Protein AF-A0A136LZJ6-F1 (afdb_monomer_lite)

Organism: NCBI:txid1617426

Structure (mmCIF, N/CA/C/O backbone):
data_AF-A0A136LZJ6-F1
#
_entry.id   AF-A0A136LZJ6-F1
#
loop_
_atom_site.group_PDB
_atom_site.id
_atom_site.type_symbol
_atom_site.label_atom_id
_atom_site.label_alt_id
_atom_site.label_comp_id
_atom_site.label_asym_id
_atom_site.label_entity_id
_atom_site.label_seq_id
_atom_site.pdbx_PDB_ins_code
_atom_site.Cartn_x
_atom_site.Cartn_y
_atom_site.Cartn_z
_atom_site.occupancy
_atom_site.B_iso_or_equiv
_atom_site.auth_seq_id
_atom_site.auth_comp_id
_atom_site.auth_asym_id
_atom_site.auth_atom_id
_atom_site.pdbx_PDB_model_num
ATOM 1 N N . MET A 1 1 ? 18.415 13.982 -53.192 1.00 47.78 1 MET A N 1
ATOM 2 C CA . MET A 1 1 ? 19.361 13.148 -52.415 1.00 47.78 1 MET A CA 1
ATOM 3 C C . MET A 1 1 ? 18.844 13.109 -50.980 1.00 47.78 1 MET A C 1
ATOM 5 O O . MET A 1 1 ? 18.857 14.140 -50.321 1.00 47.78 1 MET A O 1
ATOM 9 N N . SER A 1 2 ? 18.215 12.007 -50.558 1.00 54.03 2 SER A N 1
ATOM 10 C CA . SER A 1 2 ? 17.411 11.959 -49.325 1.00 54.03 2 SER A CA 1
ATOM 11 C C . SER A 1 2 ? 18.283 11.978 -48.068 1.00 54.03 2 SER A C 1
ATOM 13 O O . SER A 1 2 ? 19.172 11.143 -47.921 1.00 54.03 2 SER A O 1
ATOM 15 N N . ILE A 1 3 ? 17.967 12.870 -47.129 1.00 58.94 3 ILE A N 1
ATOM 16 C CA . ILE A 1 3 ? 18.641 13.059 -45.828 1.00 58.94 3 ILE A CA 1
ATOM 17 C C . ILE A 1 3 ? 18.669 11.761 -44.981 1.00 58.94 3 ILE A C 1
ATOM 19 O O . ILE A 1 3 ? 19.521 11.586 -44.113 1.00 58.94 3 ILE A O 1
ATOM 23 N N . LEU A 1 4 ? 17.799 10.800 -45.302 1.00 59.72 4 LEU A N 1
ATOM 24 C CA . LEU A 1 4 ? 17.630 9.514 -44.621 1.00 59.72 4 LEU A CA 1
ATOM 25 C C . LEU A 1 4 ? 18.830 8.550 -44.713 1.00 59.72 4 LEU A C 1
ATOM 27 O O . LEU A 1 4 ? 18.926 7.640 -43.897 1.00 59.72 4 LEU A O 1
ATOM 31 N N . SER A 1 5 ? 19.775 8.729 -45.644 1.00 58.16 5 SER A N 1
ATOM 32 C CA . SER A 1 5 ? 20.890 7.776 -45.811 1.00 58.16 5 SER A CA 1
ATOM 33 C C . SER A 1 5 ? 22.092 8.021 -44.886 1.00 58.16 5 SER A C 1
ATOM 35 O O . SER A 1 5 ? 23.041 7.239 -44.909 1.00 58.16 5 SER A O 1
ATOM 37 N N . ARG A 1 6 ? 22.085 9.095 -44.080 1.00 59.19 6 ARG A N 1
ATOM 38 C CA . ARG A 1 6 ? 23.204 9.459 -43.181 1.00 59.19 6 ARG A CA 1
ATOM 39 C C . ARG A 1 6 ? 23.014 9.040 -41.720 1.00 59.19 6 ARG A C 1
ATOM 41 O O . ARG A 1 6 ? 23.937 9.184 -40.929 1.00 59.19 6 ARG A O 1
ATOM 48 N N . LEU A 1 7 ? 21.859 8.482 -41.367 1.00 61.66 7 LEU A N 1
ATOM 49 C CA . LEU A 1 7 ? 21.513 8.067 -40.003 1.00 61.66 7 LEU A CA 1
ATOM 50 C C . LEU A 1 7 ? 21.654 6.553 -39.826 1.00 61.66 7 LEU A C 1
ATOM 52 O O . LEU A 1 7 ? 20.755 5.895 -39.314 1.00 61.66 7 LEU A O 1
ATOM 56 N N . LYS A 1 8 ? 22.771 5.968 -40.270 1.00 69.56 8 LYS A N 1
ATOM 57 C CA . LYS A 1 8 ? 23.097 4.589 -39.893 1.00 69.56 8 LYS A CA 1
ATOM 58 C C . LYS A 1 8 ? 23.914 4.664 -38.601 1.00 69.56 8 LYS A C 1
ATOM 60 O O . LYS A 1 8 ? 25.105 4.971 -38.686 1.00 69.56 8 LYS A O 1
ATOM 65 N N . PRO A 1 9 ? 23.302 4.483 -37.413 1.00 68.06 9 PRO A N 1
ATOM 66 C CA . PRO A 1 9 ? 24.048 4.534 -36.167 1.00 68.06 9 PRO A CA 1
ATOM 67 C C . PRO A 1 9 ? 25.174 3.508 -36.228 1.00 68.06 9 PRO A C 1
ATOM 69 O O . PRO A 1 9 ? 25.004 2.400 -36.747 1.00 68.06 9 PRO A O 1
ATOM 72 N N . SER A 1 10 ? 26.343 3.882 -35.711 1.00 83.62 10 SER A N 1
ATOM 73 C CA . SER A 1 10 ? 27.418 2.913 -35.545 1.00 83.62 10 SER A CA 1
ATOM 74 C C . SER A 1 10 ? 26.918 1.774 -34.651 1.00 83.62 10 SER A C 1
ATOM 76 O O . SER A 1 10 ? 26.042 1.969 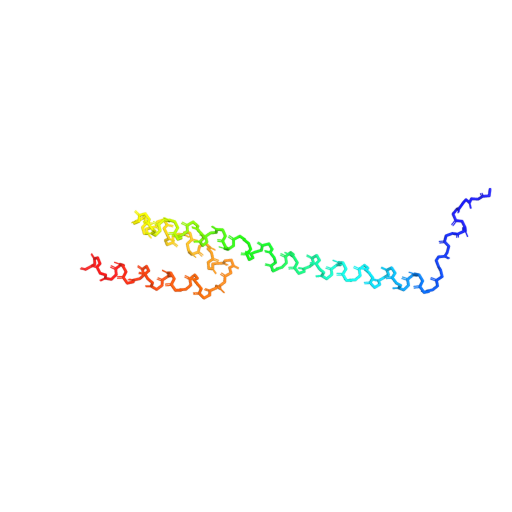-33.803 1.00 83.62 10 SER A O 1
ATOM 78 N N . ARG A 1 11 ? 27.470 0.569 -34.827 1.00 85.19 11 ARG A N 1
ATOM 79 C CA . ARG A 1 11 ? 27.054 -0.623 -34.065 1.00 85.19 11 ARG A CA 1
ATOM 80 C C . ARG A 1 11 ? 27.032 -0.369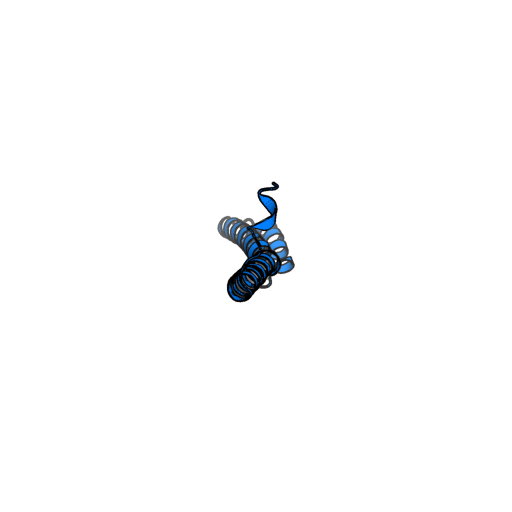 -32.549 1.00 85.19 11 ARG A C 1
ATOM 82 O O . ARG A 1 11 ? 26.154 -0.873 -31.860 1.00 85.19 11 ARG A O 1
ATOM 89 N N . ASN A 1 12 ? 27.948 0.466 -32.060 1.00 88.31 12 ASN A N 1
ATOM 90 C CA . ASN A 1 12 ? 28.051 0.840 -30.650 1.00 88.31 12 ASN A CA 1
ATOM 91 C C . ASN A 1 12 ? 26.904 1.761 -30.206 1.00 88.31 12 ASN A C 1
ATOM 93 O O . ASN A 1 12 ? 26.335 1.543 -29.144 1.00 88.31 12 ASN A O 1
ATOM 97 N N . VAL A 1 13 ? 26.518 2.743 -31.030 1.00 88.50 13 VAL A N 1
ATOM 98 C CA . VAL A 1 13 ? 25.378 3.631 -30.739 1.00 88.50 13 VAL A CA 1
ATOM 99 C C . VAL A 1 13 ? 24.069 2.842 -30.744 1.00 88.50 13 VAL A C 1
ATOM 101 O O . VAL A 1 13 ? 23.257 3.004 -29.841 1.00 88.50 13 VAL A O 1
ATOM 104 N N . ALA A 1 14 ? 23.882 1.937 -31.709 1.00 88.69 14 ALA A N 1
ATOM 105 C CA . ALA A 1 14 ? 22.708 1.066 -31.740 1.00 88.69 14 ALA A CA 1
ATOM 106 C C . ALA A 1 14 ? 22.626 0.163 -30.493 1.00 88.69 14 ALA A C 1
ATOM 108 O O . ALA A 1 14 ? 21.551 0.008 -29.917 1.00 88.69 14 ALA A O 1
ATOM 109 N N . ALA A 1 15 ? 23.760 -0.389 -30.045 1.00 90.12 15 ALA A N 1
ATOM 110 C CA . ALA A 1 15 ? 23.827 -1.188 -28.824 1.00 90.12 15 ALA A CA 1
ATOM 111 C C . ALA A 1 15 ? 23.508 -0.363 -27.565 1.00 90.12 15 ALA A C 1
ATOM 113 O O . ALA A 1 15 ? 22.712 -0.807 -26.743 1.00 90.12 15 ALA A O 1
ATOM 114 N N . MET A 1 16 ? 24.063 0.847 -27.434 1.00 94.00 16 MET A N 1
ATOM 115 C CA . MET A 1 16 ? 23.760 1.746 -26.312 1.00 94.00 16 MET A CA 1
ATOM 116 C C . MET A 1 16 ? 22.271 2.097 -26.255 1.00 94.00 16 MET A C 1
ATOM 118 O O . MET A 1 16 ? 21.662 1.973 -25.198 1.00 94.00 16 MET A O 1
ATOM 122 N N . LEU A 1 17 ? 21.667 2.457 -27.394 1.00 94.38 17 LEU A N 1
ATOM 123 C CA . LEU A 1 17 ? 20.236 2.765 -27.466 1.00 94.38 17 LEU A CA 1
ATOM 124 C C . LEU A 1 17 ? 19.367 1.560 -27.090 1.00 94.38 17 LEU A C 1
ATOM 126 O O . LEU A 1 17 ? 18.386 1.727 -26.370 1.00 94.38 17 LEU A O 1
ATOM 130 N N . MET A 1 18 ? 19.734 0.349 -27.524 1.00 95.00 18 MET A N 1
ATOM 131 C CA . MET A 1 18 ? 19.027 -0.868 -27.117 1.00 95.00 18 MET A CA 1
ATOM 132 C C . MET A 1 18 ? 19.122 -1.112 -25.611 1.00 95.00 18 MET A C 1
ATOM 134 O O . MET A 1 18 ? 18.105 -1.391 -24.985 1.00 95.00 18 MET A O 1
ATOM 138 N N . VAL A 1 19 ? 20.306 -0.972 -25.011 1.00 96.62 19 VAL A N 1
ATOM 139 C CA . VAL A 1 19 ? 20.476 -1.149 -23.559 1.00 96.62 19 VAL A CA 1
ATOM 140 C C . VAL A 1 19 ? 19.665 -0.111 -22.787 1.00 96.62 19 VAL A C 1
ATOM 142 O O . VAL A 1 19 ? 18.929 -0.476 -21.873 1.00 96.62 19 VAL A O 1
ATOM 145 N N . SER A 1 20 ? 19.736 1.164 -23.175 1.00 96.75 20 SER A N 1
ATOM 146 C CA . SER A 1 20 ? 18.939 2.224 -22.550 1.00 96.75 20 SER A CA 1
ATOM 147 C C . SER A 1 20 ? 17.441 1.953 -22.663 1.00 96.75 20 SER A C 1
ATOM 149 O O . SER A 1 20 ? 16.717 2.151 -21.690 1.00 96.75 20 SER A O 1
ATOM 151 N N . LEU A 1 21 ? 16.978 1.456 -23.813 1.00 97.12 21 LEU A N 1
ATOM 152 C CA . LEU A 1 21 ? 15.580 1.083 -24.004 1.00 97.12 21 LEU A CA 1
ATOM 153 C C . LEU A 1 21 ? 15.175 -0.078 -23.088 1.00 97.12 21 LEU A C 1
ATOM 155 O O . LEU A 1 21 ? 14.130 -0.005 -22.453 1.00 97.12 21 LEU A O 1
ATOM 159 N N . VAL A 1 22 ? 16.002 -1.119 -22.974 1.00 98.12 22 VAL A N 1
ATOM 160 C CA . VAL A 1 22 ? 15.731 -2.254 -22.077 1.00 98.12 22 VAL A CA 1
ATOM 161 C C . VAL A 1 22 ? 15.643 -1.788 -20.627 1.00 98.12 22 VAL A C 1
ATOM 163 O O . VAL A 1 22 ? 14.681 -2.123 -19.943 1.00 98.12 22 VAL A O 1
ATOM 166 N N . VAL A 1 23 ? 16.592 -0.971 -20.164 1.00 98.12 23 VAL A N 1
ATOM 167 C CA . VAL A 1 23 ? 16.561 -0.420 -18.801 1.00 98.12 23 VAL A CA 1
ATOM 168 C C . VAL A 1 23 ? 15.303 0.419 -18.582 1.00 98.12 23 VAL A C 1
ATOM 170 O O . VAL A 1 23 ? 14.629 0.243 -17.571 1.00 98.12 23 VAL A O 1
ATOM 173 N N . ALA A 1 24 ? 14.941 1.281 -19.535 1.00 98.12 24 ALA A N 1
ATOM 174 C CA . ALA A 1 24 ? 13.726 2.084 -19.440 1.00 98.12 24 ALA A CA 1
ATOM 175 C C . ALA A 1 24 ? 12.470 1.205 -19.337 1.00 98.12 24 ALA A C 1
ATOM 177 O O . ALA A 1 24 ? 11.623 1.446 -18.481 1.00 98.12 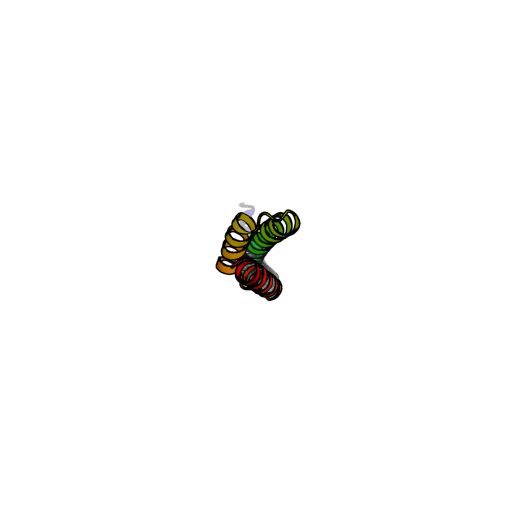24 ALA A O 1
ATOM 178 N N . LEU A 1 25 ? 12.369 0.153 -20.153 1.00 98.06 25 LEU A N 1
ATOM 179 C CA . LEU A 1 25 ? 11.249 -0.786 -20.101 1.00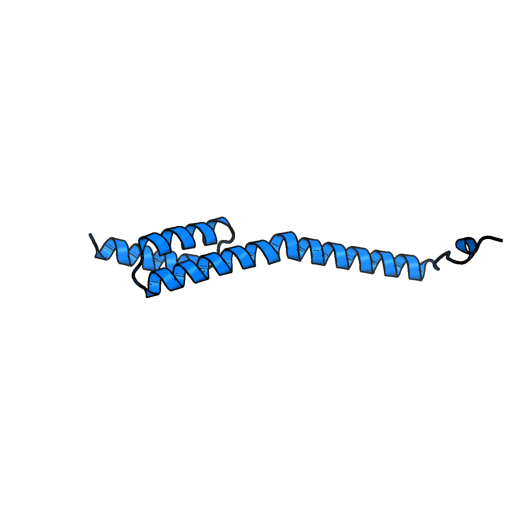 98.06 25 LEU A CA 1
ATOM 180 C C . LEU A 1 25 ? 11.195 -1.549 -18.774 1.00 98.06 25 LEU A C 1
ATOM 182 O O . LEU A 1 25 ? 10.108 -1.727 -18.233 1.00 98.06 25 LEU A O 1
ATOM 186 N N . LEU A 1 26 ? 12.341 -1.950 -18.219 1.00 98.06 26 LEU A N 1
ATOM 187 C CA . LEU A 1 26 ? 12.403 -2.600 -16.907 1.00 98.06 26 LEU A CA 1
ATOM 188 C C . LEU A 1 26 ? 11.951 -1.662 -15.782 1.00 98.06 26 LEU A C 1
ATOM 190 O O . LEU A 1 26 ? 11.192 -2.079 -14.912 1.00 98.06 26 LEU A O 1
ATOM 194 N N . VAL A 1 27 ? 12.364 -0.392 -15.817 1.00 97.69 27 VAL A N 1
ATOM 195 C CA . VAL A 1 27 ? 11.917 0.621 -14.846 1.00 97.69 27 VAL A CA 1
ATOM 196 C C . VAL A 1 27 ? 10.411 0.855 -14.958 1.00 97.69 27 VAL A C 1
ATOM 198 O O . VAL A 1 27 ? 9.720 0.884 -13.941 1.00 97.69 27 VAL A O 1
ATOM 201 N N . LEU A 1 28 ? 9.880 0.974 -16.178 1.00 97.38 28 LEU A N 1
ATOM 202 C CA . LEU A 1 28 ? 8.442 1.130 -16.402 1.00 97.38 28 LEU A CA 1
ATOM 203 C C . LEU A 1 28 ? 7.658 -0.098 -15.927 1.00 97.38 28 LEU A C 1
ATOM 205 O O . LEU A 1 28 ? 6.629 0.054 -15.271 1.00 97.38 28 LEU A O 1
ATOM 209 N N . ALA A 1 29 ? 8.161 -1.303 -16.196 1.00 97.50 29 ALA A N 1
ATOM 210 C CA . ALA A 1 29 ? 7.559 -2.538 -15.711 1.00 97.50 29 ALA A CA 1
ATOM 211 C C . ALA A 1 29 ? 7.554 -2.595 -14.177 1.00 97.50 29 ALA A C 1
ATOM 213 O O . ALA A 1 29 ? 6.531 -2.925 -13.586 1.00 97.50 29 ALA A O 1
ATOM 214 N N . TYR A 1 30 ? 8.652 -2.209 -13.521 1.00 97.31 30 TYR A N 1
ATOM 215 C CA . TYR A 1 30 ? 8.718 -2.132 -12.061 1.00 97.31 30 TYR A CA 1
ATOM 216 C C . TYR A 1 30 ? 7.719 -1.118 -11.489 1.00 97.31 30 TYR A C 1
ATOM 218 O O . TYR A 1 30 ? 6.988 -1.426 -10.549 1.00 97.31 30 TYR A O 1
ATOM 226 N N . MET A 1 31 ? 7.640 0.078 -12.075 1.00 96.44 31 MET A N 1
ATOM 227 C CA . MET A 1 31 ? 6.673 1.095 -11.655 1.00 96.44 31 MET A CA 1
ATOM 228 C C . MET A 1 31 ? 5.235 0.599 -11.796 1.00 96.44 31 MET A C 1
ATOM 230 O O . MET A 1 31 ? 4.425 0.820 -10.900 1.00 96.44 31 MET A O 1
ATOM 234 N N . PHE A 1 32 ? 4.927 -0.101 -12.885 1.00 95.62 32 PHE A N 1
ATOM 235 C CA . PHE A 1 32 ? 3.591 -0.623 -13.136 1.00 95.62 32 PHE A CA 1
ATOM 236 C C . PHE A 1 32 ? 3.221 -1.792 -12.213 1.00 95.62 32 PHE A C 1
ATOM 238 O O . PHE A 1 32 ? 2.113 -1.821 -11.688 1.00 95.62 32 PHE A O 1
ATOM 245 N N . LEU A 1 33 ? 4.139 -2.738 -11.994 1.00 94.62 33 LEU A N 1
ATOM 246 C CA . LEU A 1 33 ? 3.871 -3.955 -11.220 1.00 94.62 33 LEU A CA 1
ATOM 247 C C . LEU A 1 33 ? 3.984 -3.753 -9.707 1.00 94.62 33 LEU A C 1
ATOM 249 O O . LEU A 1 33 ? 3.291 -4.425 -8.953 1.00 94.62 33 LEU A O 1
ATOM 253 N N . VAL A 1 34 ? 4.868 -2.860 -9.260 1.00 94.12 34 VAL A N 1
ATOM 254 C CA . VAL A 1 34 ? 5.177 -2.669 -7.835 1.00 94.12 34 VAL A CA 1
ATOM 255 C C . VAL A 1 34 ? 4.800 -1.268 -7.379 1.00 94.12 34 VAL A C 1
ATOM 257 O O . VAL A 1 34 ? 4.068 -1.118 -6.407 1.00 94.12 34 VAL A O 1
ATOM 260 N N . GLY A 1 35 ? 5.266 -0.237 -8.087 1.00 93.81 35 GLY A N 1
ATOM 261 C CA . GLY A 1 35 ? 5.097 1.153 -7.657 1.00 93.81 35 GLY A CA 1
ATOM 262 C C . GLY A 1 35 ? 3.632 1.564 -7.501 1.00 93.81 35 GLY A C 1
ATOM 263 O O . GLY A 1 35 ? 3.213 1.977 -6.421 1.00 93.81 35 GLY A O 1
ATOM 264 N N . ILE A 1 36 ? 2.841 1.428 -8.567 1.00 93.88 36 ILE A N 1
ATOM 265 C CA . ILE A 1 36 ? 1.440 1.868 -8.575 1.00 93.88 36 ILE A CA 1
ATOM 266 C C . ILE A 1 36 ? 0.600 1.101 -7.535 1.00 93.88 36 ILE A C 1
ATOM 268 O O . ILE A 1 36 ? -0.015 1.769 -6.699 1.00 93.88 36 ILE A O 1
ATOM 272 N N . PRO A 1 37 ? 0.592 -0.248 -7.491 1.00 95.12 37 PRO A N 1
ATOM 273 C CA . PRO A 1 37 ? -0.200 -0.977 -6.499 1.00 95.12 37 PRO A CA 1
ATOM 274 C C . PRO A 1 37 ? 0.215 -0.659 -5.057 1.00 95.12 37 PRO A C 1
ATOM 276 O O . PRO A 1 37 ? -0.644 -0.386 -4.222 1.00 95.12 37 PRO A O 1
ATOM 279 N N . MET A 1 38 ? 1.521 -0.577 -4.773 1.00 95.06 38 MET A N 1
ATOM 280 C CA . MET A 1 38 ? 2.020 -0.226 -3.438 1.00 95.06 38 MET A CA 1
ATOM 281 C C . MET A 1 38 ? 1.520 1.154 -2.985 1.00 95.06 38 MET A C 1
ATOM 283 O O . MET A 1 38 ? 1.131 1.322 -1.830 1.00 95.06 38 MET A O 1
ATOM 287 N N . THR A 1 39 ? 1.475 2.145 -3.884 1.00 95.56 39 THR A N 1
ATOM 288 C CA . THR A 1 39 ? 0.932 3.473 -3.540 1.00 95.56 39 THR A CA 1
ATOM 289 C C . THR A 1 39 ? -0.575 3.462 -3.287 1.00 95.56 39 THR A C 1
ATOM 291 O O . THR A 1 39 ? -1.042 4.176 -2.401 1.00 95.56 39 THR A O 1
ATOM 294 N N . GLN A 1 40 ? -1.342 2.648 -4.019 1.00 96.50 40 GLN A N 1
ATOM 295 C CA . GLN A 1 40 ? -2.785 2.512 -3.796 1.00 96.50 40 GLN A CA 1
ATOM 296 C C . GLN A 1 40 ? -3.072 1.858 -2.442 1.00 96.50 40 GLN A C 1
ATOM 298 O O . GLN A 1 40 ? -3.842 2.418 -1.662 1.00 96.50 40 GLN A O 1
ATOM 303 N N . ALA A 1 41 ? -2.372 0.764 -2.123 1.00 97.56 41 ALA A N 1
ATOM 304 C CA . ALA A 1 41 ? -2.450 0.120 -0.814 1.00 97.56 41 ALA A CA 1
ATOM 305 C C . ALA A 1 41 ? -2.112 1.108 0.311 1.00 97.56 41 ALA A C 1
ATOM 307 O O . ALA A 1 41 ? -2.889 1.292 1.240 1.00 97.56 41 ALA A O 1
ATOM 308 N N . ARG A 1 42 ? -1.008 1.858 0.176 1.00 97.56 42 ARG A N 1
ATOM 309 C CA . ARG A 1 42 ? -0.603 2.876 1.160 1.00 97.56 42 ARG A CA 1
ATOM 310 C C . ARG A 1 42 ? -1.683 3.937 1.390 1.00 97.56 42 ARG A C 1
ATOM 312 O O . ARG A 1 42 ? -1.896 4.358 2.523 1.00 97.56 42 ARG A O 1
ATOM 319 N N . ASN A 1 43 ? -2.361 4.381 0.333 1.00 98.00 43 ASN A N 1
ATOM 320 C CA . ASN A 1 43 ? -3.437 5.361 0.452 1.00 98.00 43 ASN A CA 1
ATOM 321 C C . ASN A 1 43 ? -4.662 4.787 1.177 1.00 98.00 43 ASN A C 1
ATOM 323 O O . ASN A 1 43 ? -5.238 5.487 2.008 1.00 98.00 43 ASN A O 1
ATOM 327 N N . ALA A 1 44 ? -5.044 3.541 0.887 1.00 98.31 44 ALA A N 1
ATOM 328 C CA . ALA A 1 44 ? -6.118 2.846 1.595 1.00 98.31 44 ALA A CA 1
ATOM 329 C C . ALA A 1 44 ? -5.762 2.641 3.079 1.00 98.31 44 ALA A C 1
ATOM 331 O O . ALA A 1 44 ? -6.531 3.039 3.951 1.00 98.31 44 ALA A O 1
ATOM 332 N N . TYR A 1 45 ? -4.540 2.186 3.377 1.00 98.44 45 TYR A N 1
ATOM 333 C CA . TYR A 1 45 ? -4.014 2.090 4.742 1.00 98.44 45 TYR A CA 1
ATOM 334 C C . TYR A 1 45 ? -4.092 3.428 5.493 1.00 98.44 45 TYR A C 1
ATOM 336 O O . TYR A 1 45 ? -4.560 3.481 6.627 1.00 98.44 45 TYR A O 1
ATOM 344 N N . ASN A 1 46 ? -3.695 4.538 4.862 1.00 98.38 46 ASN A N 1
ATOM 345 C CA . ASN A 1 46 ? -3.767 5.853 5.503 1.00 98.38 46 ASN A CA 1
ATOM 346 C C . ASN A 1 46 ? -5.215 6.247 5.849 1.00 98.38 46 ASN A C 1
ATOM 348 O O . ASN A 1 46 ? -5.449 6.845 6.897 1.00 98.38 46 ASN A O 1
ATOM 352 N N . LYS A 1 47 ? -6.194 5.913 4.995 1.00 98.62 47 LYS A N 1
ATOM 353 C CA . LYS A 1 47 ? -7.617 6.124 5.312 1.00 98.62 47 LYS A CA 1
ATOM 354 C C . LYS A 1 47 ? -8.057 5.250 6.483 1.00 98.62 47 LYS A C 1
ATOM 356 O O . LYS A 1 47 ? -8.716 5.763 7.383 1.00 98.62 47 LYS A O 1
ATOM 361 N N . ALA A 1 48 ? -7.654 3.978 6.489 1.00 98.38 48 ALA A N 1
ATOM 362 C CA . ALA A 1 48 ? -7.944 3.046 7.573 1.00 98.38 48 ALA A CA 1
ATOM 363 C C . ALA A 1 48 ? -7.427 3.569 8.916 1.00 98.38 48 ALA A C 1
ATOM 365 O O . ALA A 1 48 ? -8.165 3.577 9.900 1.00 98.38 48 ALA A O 1
ATOM 366 N N . GLN A 1 49 ? -6.192 4.073 8.941 1.00 98.38 49 GLN A N 1
ATOM 367 C CA . GLN A 1 49 ? -5.587 4.651 10.136 1.00 98.38 49 GLN A CA 1
ATOM 368 C C . GLN A 1 49 ? -6.337 5.906 10.607 1.00 98.38 49 GLN A C 1
ATOM 370 O O . GLN A 1 49 ? -6.637 6.033 11.790 1.00 98.38 49 GLN A O 1
ATOM 375 N N . ILE A 1 50 ? -6.700 6.812 9.694 1.00 98.50 50 ILE A N 1
ATOM 376 C CA . ILE A 1 50 ? -7.476 8.013 10.045 1.00 98.50 50 ILE A CA 1
ATOM 377 C C . ILE A 1 50 ? -8.849 7.638 10.622 1.00 98.50 50 ILE A C 1
ATOM 379 O O . ILE A 1 50 ? -9.288 8.254 11.590 1.00 98.50 50 ILE A O 1
ATOM 383 N N . ALA A 1 51 ? -9.533 6.650 10.040 1.00 98.25 51 ALA A N 1
ATOM 384 C CA . ALA A 1 51 ? -10.811 6.158 10.552 1.00 98.25 51 ALA A CA 1
ATOM 385 C C . ALA A 1 51 ? -10.647 5.516 11.941 1.00 98.25 51 ALA A C 1
ATOM 387 O O . ALA A 1 51 ? -11.409 5.825 12.855 1.00 98.25 51 ALA A O 1
ATOM 388 N N . TYR A 1 52 ? -9.588 4.721 12.139 1.00 97.94 52 TYR A N 1
ATOM 389 C CA . TYR A 1 52 ? -9.246 4.143 13.442 1.00 97.94 52 TYR A CA 1
ATOM 390 C C . TYR A 1 52 ? -9.054 5.225 14.511 1.00 97.94 52 TYR A C 1
ATOM 392 O O . TYR A 1 52 ? -9.644 5.154 15.585 1.00 97.94 52 TYR A O 1
ATOM 400 N N . GLU A 1 53 ? -8.268 6.263 14.207 1.00 97.12 53 GLU A N 1
ATOM 401 C CA . GLU A 1 53 ? -7.998 7.384 15.118 1.00 97.12 53 GLU A CA 1
ATOM 402 C C . GLU A 1 53 ? -9.263 8.184 15.474 1.00 97.12 53 GLU A C 1
ATOM 404 O O . GLU A 1 53 ? -9.324 8.808 16.534 1.00 97.12 53 GLU A O 1
ATOM 409 N N . ARG A 1 54 ? -10.286 8.159 14.610 1.00 97.69 54 ARG A N 1
ATOM 410 C CA . ARG A 1 54 ? -11.599 8.776 14.858 1.00 97.69 54 ARG A CA 1
ATOM 411 C C . ARG A 1 54 ? -12.556 7.883 15.648 1.00 97.69 54 ARG A C 1
ATOM 413 O O . ARG A 1 54 ? -13.588 8.374 16.094 1.00 97.69 54 ARG A O 1
ATOM 420 N N . GLY A 1 55 ? -12.208 6.612 15.850 1.00 96.12 55 GLY A N 1
ATOM 421 C CA . GLY A 1 55 ? -13.089 5.605 16.441 1.00 96.12 55 GLY A CA 1
ATOM 422 C C . GLY A 1 55 ? -14.095 5.006 15.452 1.00 96.12 55 GLY A C 1
ATOM 423 O O . GLY A 1 55 ? -14.956 4.228 15.859 1.00 96.12 55 GLY A O 1
ATOM 424 N N . ASP A 1 56 ? -13.974 5.327 14.161 1.00 97.44 56 ASP A N 1
ATOM 425 C CA . ASP A 1 56 ? -14.816 4.806 13.083 1.00 97.44 56 ASP A CA 1
ATOM 426 C C . ASP A 1 56 ? -14.302 3.409 12.669 1.00 97.44 56 ASP A C 1
ATOM 428 O O . ASP A 1 56 ? -13.733 3.212 11.594 1.00 97.44 56 ASP A O 1
ATOM 432 N N . TYR A 1 57 ? -14.417 2.424 13.569 1.00 96.06 57 TYR A N 1
ATOM 433 C CA . TYR A 1 57 ? -13.761 1.117 13.411 1.00 96.06 57 TYR A CA 1
ATOM 434 C C . TYR A 1 57 ? -14.314 0.262 12.261 1.00 96.06 57 TYR A C 1
ATOM 436 O O . TYR A 1 57 ? -13.574 -0.555 11.716 1.00 96.06 57 TYR A O 1
ATOM 444 N N . ASP A 1 58 ? -15.581 0.441 11.876 1.00 96.12 58 ASP A N 1
ATOM 445 C CA . ASP A 1 58 ? -16.168 -0.240 10.712 1.00 96.12 58 ASP A CA 1
ATOM 446 C C . ASP A 1 58 ? -15.531 0.248 9.405 1.00 96.12 58 ASP A C 1
ATOM 448 O O . ASP A 1 58 ? -14.972 -0.555 8.658 1.00 96.12 58 ASP A O 1
ATOM 452 N N . ASP A 1 59 ? -15.508 1.567 9.192 1.00 97.31 59 ASP A N 1
ATOM 453 C CA . ASP A 1 59 ? -14.847 2.196 8.042 1.00 97.31 59 ASP A CA 1
ATOM 454 C C . ASP A 1 59 ? -13.347 1.866 8.017 1.00 97.31 59 ASP A C 1
ATOM 456 O O . ASP A 1 59 ? -12.762 1.607 6.965 1.00 97.31 59 ASP A O 1
ATOM 460 N N . SER A 1 60 ? -12.708 1.847 9.191 1.00 98.12 60 SER A N 1
ATOM 461 C CA . SER A 1 60 ? -11.301 1.476 9.320 1.00 98.12 60 SER A CA 1
ATOM 462 C C . SER A 1 60 ? -11.027 0.064 8.801 1.00 98.12 60 SER A C 1
ATOM 464 O O . SER A 1 60 ? -10.079 -0.124 8.037 1.00 98.12 60 SER A O 1
ATOM 466 N N . ARG A 1 61 ? -11.877 -0.912 9.152 1.00 97.75 61 ARG A N 1
ATOM 467 C CA . ARG A 1 61 ? -11.776 -2.290 8.651 1.00 97.75 61 ARG A CA 1
ATOM 468 C C . ARG A 1 61 ? -11.935 -2.355 7.137 1.00 97.75 61 ARG A C 1
ATOM 470 O O . ARG A 1 61 ? -11.113 -2.990 6.484 1.00 97.75 61 ARG A O 1
ATOM 477 N N . GLU A 1 62 ? -12.930 -1.667 6.579 1.00 98.00 62 GLU A N 1
ATOM 478 C CA . GLU A 1 62 ? -13.177 -1.676 5.132 1.00 98.00 62 GLU A CA 1
ATOM 479 C C . GLU A 1 62 ? -11.968 -1.148 4.342 1.00 98.00 62 GLU A C 1
ATOM 481 O O . GLU A 1 62 ? -11.477 -1.811 3.424 1.00 98.00 62 GLU A O 1
ATOM 486 N N . TYR A 1 63 ? -11.420 0.006 4.736 1.00 98.38 63 TYR A N 1
ATOM 487 C CA . TYR A 1 63 ? -10.231 0.560 4.081 1.00 98.38 63 TYR A CA 1
ATOM 488 C C . TYR A 1 63 ? -8.981 -0.305 4.285 1.00 98.38 63 TYR A C 1
ATOM 490 O O . TYR A 1 63 ? -8.100 -0.346 3.419 1.00 98.38 63 TYR A O 1
ATOM 498 N N . LEU A 1 64 ? -8.868 -0.982 5.429 1.00 98.25 64 LEU A N 1
ATOM 499 C CA . LEU A 1 64 ? -7.731 -1.849 5.707 1.00 98.25 64 LEU A CA 1
ATOM 500 C C . LEU A 1 64 ? -7.766 -3.124 4.863 1.00 98.25 64 LEU A C 1
ATOM 502 O O . LEU A 1 64 ? -6.730 -3.530 4.335 1.00 98.25 64 LEU A O 1
ATOM 506 N N . ASP A 1 65 ? -8.948 -3.710 4.686 1.00 97.94 65 ASP A N 1
ATOM 507 C CA . ASP A 1 65 ? -9.156 -4.856 3.805 1.00 97.94 65 ASP A CA 1
ATOM 508 C C . ASP A 1 65 ? -8.866 -4.485 2.343 1.00 97.94 65 ASP A C 1
ATOM 510 O O . ASP A 1 65 ? -8.195 -5.247 1.640 1.00 97.94 65 ASP A O 1
ATOM 514 N N . GLU A 1 66 ? -9.262 -3.283 1.895 1.00 98.00 66 GLU A N 1
ATOM 515 C CA . GLU A 1 66 ? -8.866 -2.751 0.582 1.00 98.00 66 GLU A CA 1
ATOM 516 C C . GLU A 1 66 ? -7.334 -2.704 0.456 1.00 98.00 66 GLU A C 1
ATOM 518 O O . GLU A 1 66 ? -6.775 -3.247 -0.500 1.00 98.00 66 GLU A O 1
ATOM 523 N N . SER A 1 67 ? -6.638 -2.128 1.444 1.00 98.25 67 SER A N 1
ATOM 524 C CA . SER A 1 67 ? -5.172 -2.061 1.446 1.00 98.25 67 SER A CA 1
ATOM 525 C C . SER A 1 67 ? -4.530 -3.444 1.338 1.00 98.25 67 SER A C 1
ATOM 527 O O . SER A 1 67 ? -3.674 -3.652 0.476 1.00 98.25 67 SER A O 1
ATOM 529 N N . LEU A 1 68 ? -4.942 -4.387 2.190 1.00 97.75 68 LEU A N 1
ATOM 530 C CA . LEU A 1 68 ? -4.385 -5.742 2.251 1.00 97.75 68 LEU A CA 1
ATOM 531 C C . LEU A 1 68 ? -4.692 -6.560 0.992 1.00 97.75 68 LEU A C 1
ATOM 533 O O . LEU A 1 68 ? -3.882 -7.399 0.598 1.00 97.75 68 LEU A O 1
ATOM 537 N N . SER A 1 69 ? -5.823 -6.299 0.328 1.00 97.62 69 SER A N 1
ATOM 538 C CA . SER A 1 69 ? -6.162 -6.941 -0.948 1.00 97.62 69 SER A CA 1
ATOM 539 C C . SER A 1 69 ? -5.223 -6.535 -2.092 1.00 97.62 69 SER A C 1
ATOM 541 O O . SER A 1 69 ? -5.014 -7.312 -3.025 1.00 97.62 69 SER A O 1
ATOM 543 N N . ILE A 1 70 ? -4.643 -5.332 -2.013 1.00 97.12 70 ILE A N 1
ATOM 544 C CA . ILE A 1 70 ? -3.722 -4.787 -3.017 1.00 97.12 70 ILE A CA 1
ATOM 545 C C . ILE A 1 70 ? -2.280 -5.149 -2.672 1.00 97.12 70 ILE A C 1
ATOM 547 O O . ILE A 1 70 ? -1.526 -5.604 -3.535 1.00 97.12 70 ILE A O 1
ATOM 551 N N . TRP A 1 71 ? -1.878 -4.894 -1.427 1.00 96.69 71 TRP A N 1
ATOM 552 C CA . TRP A 1 71 ? -0.523 -5.138 -0.965 1.00 96.69 71 TRP A CA 1
ATOM 553 C C . TRP A 1 71 ? -0.507 -5.505 0.512 1.00 96.69 71 TRP A C 1
ATOM 555 O O . TRP A 1 71 ? -0.865 -4.716 1.386 1.00 96.69 71 TRP A O 1
ATOM 565 N N . ASP A 1 72 ? -0.020 -6.706 0.779 1.00 96.06 72 ASP A N 1
ATOM 566 C CA . ASP A 1 72 ? 0.111 -7.232 2.123 1.00 96.06 72 ASP A CA 1
ATOM 567 C C . ASP A 1 72 ? 1.362 -6.647 2.792 1.00 96.06 72 ASP A C 1
ATOM 569 O O . ASP A 1 72 ? 2.494 -7.007 2.449 1.00 96.06 72 ASP A O 1
ATOM 573 N N . THR A 1 73 ? 1.162 -5.687 3.697 1.00 95.19 73 THR A N 1
ATOM 574 C CA . THR A 1 73 ? 2.244 -5.061 4.467 1.00 95.19 73 THR A CA 1
ATOM 575 C C . THR A 1 73 ? 2.116 -5.372 5.950 1.00 95.19 73 THR A C 1
ATOM 577 O O . THR A 1 73 ? 1.028 -5.612 6.474 1.00 95.19 73 THR A O 1
ATOM 580 N N . GLN A 1 74 ? 3.251 -5.34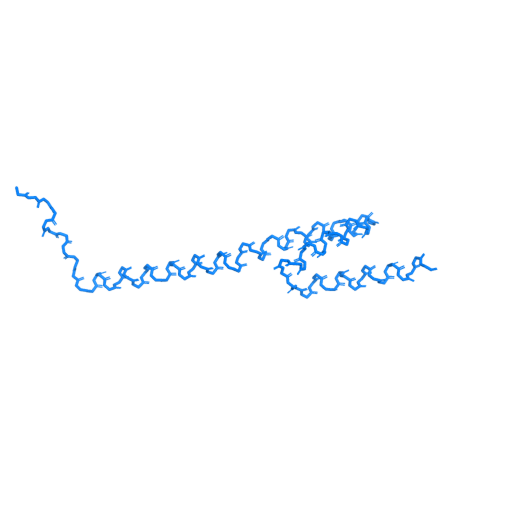8 6.648 1.00 96.62 74 GLN A N 1
ATOM 581 C CA . GLN A 1 74 ? 3.291 -5.625 8.078 1.00 96.62 74 GLN A CA 1
ATOM 582 C C . GLN A 1 74 ? 2.472 -4.599 8.874 1.00 96.62 74 GLN A C 1
ATOM 584 O O . GLN A 1 74 ? 1.703 -4.984 9.745 1.00 96.62 74 GLN A O 1
ATOM 589 N N . GLU A 1 75 ? 2.570 -3.317 8.533 1.00 95.56 75 GLU A N 1
ATOM 590 C CA . GLU A 1 75 ? 1.850 -2.235 9.213 1.00 95.56 75 GLU A CA 1
ATOM 591 C C . GLU A 1 75 ? 0.330 -2.397 9.077 1.00 95.56 75 GLU A C 1
ATOM 593 O O . GLU A 1 75 ? -0.420 -2.158 10.021 1.00 95.56 75 GLU A O 1
ATOM 598 N N . ALA A 1 76 ? -0.137 -2.847 7.907 1.00 96.81 76 ALA A N 1
ATOM 599 C CA . ALA A 1 76 ? -1.550 -3.120 7.690 1.00 96.81 76 ALA A CA 1
ATOM 600 C C . ALA A 1 76 ? -2.033 -4.319 8.526 1.00 96.81 76 ALA A C 1
ATOM 602 O O . ALA A 1 76 ? -3.138 -4.289 9.063 1.00 96.81 76 ALA A O 1
ATOM 603 N N . ARG A 1 77 ? -1.199 -5.350 8.706 1.00 96.94 77 ARG A N 1
ATOM 604 C CA . ARG A 1 77 ? -1.517 -6.475 9.601 1.00 96.94 77 ARG A CA 1
ATOM 605 C C . ARG A 1 77 ? -1.553 -6.062 11.070 1.00 96.94 77 ARG A C 1
ATOM 607 O O . ARG A 1 77 ? -2.458 -6.477 11.782 1.00 96.94 77 ARG A O 1
ATOM 614 N N . GLU A 1 78 ? -0.624 -5.217 11.505 1.00 97.56 78 GLU A N 1
ATOM 615 C CA . GLU A 1 78 ? -0.596 -4.692 12.876 1.00 97.56 78 GLU A CA 1
ATOM 616 C C . GLU A 1 78 ? -1.879 -3.916 13.203 1.00 97.56 78 GLU A C 1
ATOM 618 O O . GLU A 1 78 ? -2.512 -4.169 14.229 1.00 97.56 78 GLU A O 1
ATOM 623 N N . LEU A 1 79 ? -2.327 -3.039 12.297 1.00 96.94 79 LEU A N 1
ATOM 624 C CA . LEU A 1 79 ? -3.603 -2.339 12.466 1.00 96.94 79 LEU A CA 1
ATOM 625 C C . LEU A 1 79 ? -4.798 -3.307 12.459 1.00 96.94 79 LEU A C 1
ATOM 627 O O . LEU A 1 79 ? -5.765 -3.100 13.192 1.00 96.94 79 LEU A O 1
ATOM 631 N N . GLN A 1 80 ? -4.731 -4.382 11.668 1.00 97.62 80 GLN A N 1
ATOM 632 C CA . GLN A 1 80 ? -5.790 -5.392 11.625 1.00 97.62 80 GLN A CA 1
ATOM 633 C C . GLN A 1 80 ? -5.912 -6.111 12.970 1.00 97.62 80 GLN A C 1
ATOM 635 O O . GLN A 1 80 ? -7.022 -6.359 13.437 1.00 97.62 80 GLN A O 1
ATOM 640 N N . ASP A 1 81 ? -4.786 -6.431 13.603 1.00 96.62 81 ASP A N 1
ATOM 641 C CA . ASP A 1 81 ? -4.769 -7.078 14.911 1.00 96.62 81 ASP A CA 1
ATOM 642 C C . ASP A 1 81 ? -5.289 -6.138 16.008 1.00 96.62 81 ASP A C 1
ATOM 644 O O . ASP A 1 81 ? -6.134 -6.545 16.804 1.00 96.62 81 ASP A O 1
ATOM 648 N N . MET A 1 82 ? -4.930 -4.850 15.969 1.00 96.00 82 MET A N 1
ATOM 649 C CA . MET A 1 82 ? -5.516 -3.841 16.864 1.00 96.00 82 MET A CA 1
ATOM 650 C C . MET A 1 82 ? -7.043 -3.737 16.714 1.00 96.00 82 MET A C 1
ATOM 652 O O . MET A 1 82 ? 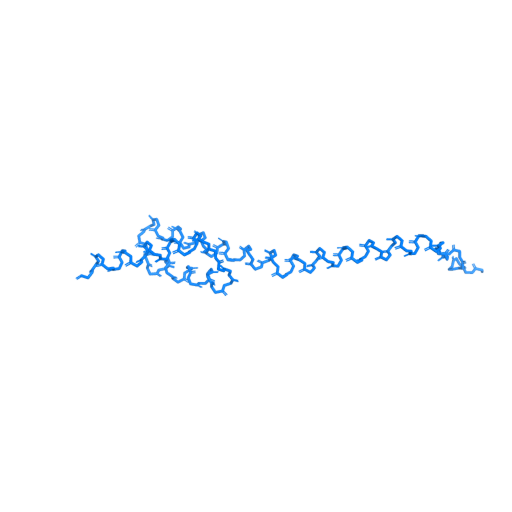-7.766 -3.667 17.706 1.00 96.00 82 MET A O 1
ATOM 656 N N . LEU A 1 83 ? -7.559 -3.757 15.482 1.00 95.38 83 LEU A N 1
ATOM 657 C CA . LEU A 1 83 ? -9.002 -3.730 15.219 1.00 95.38 83 LEU A CA 1
ATOM 658 C C . LEU A 1 83 ? -9.726 -4.980 15.742 1.00 95.38 83 LEU A C 1
ATOM 660 O O . LEU A 1 83 ? -10.865 -4.868 16.203 1.00 95.38 83 LEU A O 1
ATOM 664 N N . LYS A 1 84 ? -9.082 -6.156 15.702 1.00 94.62 84 LYS A N 1
ATOM 665 C CA . LYS A 1 84 ? -9.618 -7.391 16.305 1.00 94.62 84 LYS A CA 1
ATOM 666 C C . LYS A 1 84 ? -9.702 -7.272 17.825 1.00 94.62 84 LYS A C 1
ATOM 668 O O . LYS A 1 84 ? -10.713 -7.659 18.405 1.00 94.62 84 LYS A O 1
ATOM 673 N N . ASP A 1 85 ? -8.688 -6.696 18.467 1.00 93.88 85 ASP A N 1
ATOM 674 C CA . ASP A 1 85 ? -8.685 -6.479 19.919 1.00 93.88 85 ASP A CA 1
ATOM 675 C C . ASP A 1 85 ? -9.802 -5.516 20.357 1.00 93.88 85 ASP A C 1
ATOM 677 O O . ASP A 1 85 ? -10.492 -5.753 21.353 1.00 93.88 85 ASP A O 1
ATOM 681 N N . VAL A 1 86 ? -10.049 -4.459 19.577 1.00 91.69 86 VAL A N 1
ATOM 682 C CA . VAL A 1 86 ? -11.166 -3.531 19.816 1.00 91.69 86 VAL A CA 1
ATOM 683 C C . VAL A 1 86 ? -12.516 -4.245 19.702 1.00 91.69 86 VAL A C 1
ATOM 685 O O . VAL A 1 86 ? -13.387 -4.056 20.550 1.00 91.69 86 VAL A O 1
ATOM 688 N N . GLN A 1 87 ? -12.694 -5.108 18.702 1.00 88.00 87 GLN A N 1
ATOM 689 C CA . GLN A 1 87 ? -13.924 -5.887 18.556 1.00 88.00 87 GLN A CA 1
ATOM 690 C C . GLN A 1 87 ? -14.142 -6.831 19.747 1.00 88.00 87 GLN A C 1
ATOM 692 O O . GLN A 1 87 ? -15.212 -6.812 20.348 1.00 88.00 87 GLN A O 1
ATOM 697 N N . ASN A 1 88 ? -13.110 -7.578 20.142 1.00 88.06 88 ASN A N 1
ATOM 698 C CA . ASN A 1 88 ? -13.177 -8.527 21.257 1.00 88.06 88 ASN A CA 1
ATOM 699 C C . ASN A 1 88 ? -13.411 -7.859 22.623 1.00 88.06 88 ASN A C 1
ATOM 701 O O . ASN A 1 88 ? -13.850 -8.520 23.555 1.00 88.06 88 ASN A O 1
ATOM 705 N N . SER A 1 89 ? -13.085 -6.571 22.768 1.00 83.44 89 SER A N 1
ATOM 706 C CA . SER A 1 89 ? -13.351 -5.801 23.995 1.00 83.44 89 SER A CA 1
ATOM 707 C C . SER A 1 89 ? -14.738 -5.150 24.032 1.00 83.44 89 SER A C 1
ATOM 709 O O . SER A 1 89 ? -15.132 -4.620 25.071 1.00 83.44 89 SER A O 1
ATOM 711 N N . SER A 1 90 ? -15.463 -5.179 22.912 1.00 71.38 90 SER A N 1
ATOM 712 C CA . SER A 1 90 ? -16.818 -4.632 22.777 1.00 71.38 90 SER A CA 1
ATOM 713 C C . SER A 1 90 ? -17.920 -5.690 22.964 1.00 71.38 90 SER A C 1
ATOM 715 O O . SER A 1 90 ? -19.091 -5.320 23.061 1.00 71.38 90 SER A O 1
ATOM 717 N N . GLU A 1 91 ? -17.552 -6.977 22.995 1.00 59.81 91 GLU A N 1
ATOM 718 C CA . GLU A 1 91 ? -18.418 -8.135 23.288 1.00 59.81 91 GLU A CA 1
ATOM 719 C C . GLU A 1 91 ? -18.395 -8.502 24.781 1.00 59.81 91 GLU A C 1
ATOM 721 O O . GLU A 1 91 ? -19.477 -8.857 25.309 1.00 59.81 91 GLU A O 1
#

Secondary structure (DSSP, 8-state):
--GGGG----HHHHHHHHHHHHHHHHHHHHIIIIIHHHHHHHHHHHHHHHHHHHT-HHHHHHHHHHHHHH---HHHHHHHHHHHHHHHHH-

Radius of gyration: 24.26 Å; chains: 1; bounding box: 46×22×76 Å

pLDDT: mean 91.48, std 12.06, range [47.78, 98.62]

Sequence (91 aa):
MSILSRLKPSRNVAAMLMVSLVVALLVLAYMFLVGIPMTQARNAYNKAQIAYERGDYDDSREYLDESLSIWDTQEARELQDMLKDVQNSSE

Foldseek 3Di:
DDPVPPPPDDPVRVVVVVVVVVVVVVVVVCCVPPVPLLVQLVVLQVQLVVCVVVVVLVSSVVSLVVSCVSPNDPSSVVSVVVSVVVVVVVD